Protein AF-A0A1G2VH01-F1 (afdb_monomer_lite)

pLDDT: mean 79.74, std 11.48, range [47.22, 94.19]

Structure (mmCIF, N/CA/C/O backbone):
data_AF-A0A1G2VH01-F1
#
_entry.id   AF-A0A1G2VH01-F1
#
loop_
_atom_site.group_PDB
_atom_site.id
_atom_site.type_symbol
_atom_site.label_atom_id
_atom_site.label_alt_id
_atom_site.label_comp_id
_atom_site.label_asym_id
_atom_site.label_entity_id
_atom_site.label_seq_id
_atom_site.pdbx_PDB_ins_code
_atom_site.Cartn_x
_atom_site.Cartn_y
_atom_site.Cartn_z
_atom_site.occupancy
_atom_site.B_iso_or_equiv
_atom_site.auth_seq_id
_atom_site.auth_comp_id
_atom_site.auth_asym_id
_atom_site.auth_atom_id
_atom_site.pdbx_PDB_model_num
ATOM 1 N N . MET A 1 1 ? -41.869 -9.461 65.129 1.00 48.59 1 MET A N 1
ATOM 2 C CA . MET A 1 1 ? -41.515 -8.658 63.934 1.00 48.59 1 MET A CA 1
ATOM 3 C C . MET A 1 1 ? -41.387 -7.162 64.247 1.00 48.59 1 MET A C 1
ATOM 5 O O . MET A 1 1 ? -40.320 -6.606 64.033 1.00 48.59 1 MET A O 1
ATOM 9 N N . ILE A 1 2 ? -42.402 -6.528 64.852 1.00 57.25 2 ILE A N 1
ATOM 10 C CA . ILE A 1 2 ? -42.418 -5.079 65.165 1.00 57.25 2 ILE A CA 1
ATOM 11 C C . ILE A 1 2 ? -41.297 -4.642 66.136 1.00 57.25 2 ILE A C 1
ATOM 13 O O . ILE A 1 2 ? -40.674 -3.603 65.937 1.00 57.25 2 ILE A O 1
ATOM 17 N N . LEU A 1 3 ? -40.975 -5.456 67.150 1.00 60.34 3 LEU A N 1
ATOM 18 C CA . LEU A 1 3 ? -39.889 -5.171 68.107 1.00 60.34 3 LEU A CA 1
ATOM 19 C C . LEU A 1 3 ? -38.486 -5.210 67.477 1.00 60.34 3 LEU A C 1
ATOM 21 O O . LEU A 1 3 ? -37.608 -4.459 67.893 1.00 60.34 3 LEU A O 1
ATOM 25 N N . ILE A 1 4 ? -38.287 -6.054 66.460 1.00 65.88 4 ILE A N 1
ATOM 26 C CA . ILE A 1 4 ? -37.011 -6.170 65.741 1.00 65.88 4 ILE A CA 1
ATOM 27 C C . ILE A 1 4 ? -36.815 -4.937 64.857 1.00 65.88 4 ILE A C 1
ATOM 29 O O . ILE A 1 4 ? -35.749 -4.331 64.898 1.00 65.88 4 ILE A O 1
ATOM 33 N N . MET A 1 5 ? -37.868 -4.495 64.156 1.00 56.47 5 MET A N 1
ATOM 34 C CA . MET A 1 5 ? -37.832 -3.233 63.408 1.00 56.47 5 MET A CA 1
ATOM 35 C C . MET A 1 5 ? -37.531 -2.043 64.321 1.00 56.47 5 MET A C 1
ATOM 37 O O . MET A 1 5 ? -36.658 -1.249 63.999 1.00 56.47 5 MET A O 1
ATOM 41 N N . LYS A 1 6 ? -38.185 -1.928 65.485 1.00 64.06 6 LYS A N 1
ATOM 42 C CA . LYS A 1 6 ? -37.931 -0.815 66.417 1.00 64.06 6 LYS A CA 1
ATOM 43 C C . LYS A 1 6 ? -36.485 -0.780 66.925 1.00 64.06 6 LYS A C 1
ATOM 45 O O . LYS A 1 6 ? -35.891 0.291 66.982 1.00 64.06 6 LYS A O 1
ATOM 50 N N . LYS A 1 7 ? -35.906 -1.942 67.255 1.00 64.69 7 LYS A N 1
ATOM 51 C CA . LYS A 1 7 ? -34.488 -2.041 67.644 1.00 64.69 7 LYS A CA 1
ATOM 52 C C . LYS A 1 7 ? -33.547 -1.661 66.504 1.00 64.69 7 LYS A C 1
ATOM 54 O O . LYS A 1 7 ? -32.556 -0.988 66.752 1.00 64.69 7 LYS A O 1
ATOM 59 N N . PHE A 1 8 ? -33.874 -2.055 65.277 1.00 65.88 8 PHE A N 1
ATOM 60 C CA . PHE A 1 8 ? -33.086 -1.721 64.095 1.00 65.88 8 PHE A CA 1
ATOM 61 C C . PHE A 1 8 ? -33.090 -0.209 63.817 1.00 65.88 8 PHE A C 1
ATOM 63 O O . PHE A 1 8 ? -32.034 0.381 63.622 1.00 65.88 8 PHE A O 1
ATOM 70 N N . TRP A 1 9 ? -34.257 0.438 63.903 1.00 62.25 9 TRP A N 1
ATOM 71 C CA . TRP A 1 9 ? -34.390 1.889 63.735 1.00 62.25 9 TRP A CA 1
ATOM 72 C C . TRP A 1 9 ? -33.683 2.692 64.835 1.00 62.25 9 TRP A C 1
ATOM 74 O O . TRP A 1 9 ? -33.031 3.684 64.527 1.00 62.25 9 TRP A O 1
ATOM 84 N N . ASN A 1 10 ? -33.742 2.243 66.093 1.00 65.69 10 ASN A N 1
ATOM 85 C CA . ASN A 1 10 ? -33.000 2.892 67.180 1.00 65.69 10 ASN A CA 1
ATOM 86 C C . ASN A 1 10 ? -31.481 2.721 67.037 1.00 65.69 10 ASN A C 1
ATOM 88 O O . ASN A 1 10 ? -30.743 3.650 67.342 1.00 65.69 10 ASN A O 1
ATOM 92 N N . TRP A 1 11 ? -31.012 1.570 66.548 1.00 67.38 11 TRP A N 1
ATOM 93 C CA . TRP A 1 11 ? -29.588 1.337 66.295 1.00 67.38 11 TRP A CA 1
ATOM 94 C C . TRP A 1 11 ? -29.053 2.226 65.161 1.00 67.38 11 TRP A C 1
ATOM 96 O O . TRP A 1 11 ? -27.966 2.783 65.270 1.00 67.38 11 TRP A O 1
ATOM 106 N N . LEU A 1 12 ? -29.838 2.441 64.102 1.00 60.00 12 LEU A N 1
ATOM 107 C CA . LEU A 1 12 ? -29.473 3.326 62.987 1.00 60.00 12 LEU A CA 1
ATOM 108 C C . LEU A 1 12 ? -29.393 4.818 63.360 1.00 60.00 12 LEU A C 1
ATOM 110 O O . LEU A 1 12 ? -28.735 5.577 62.648 1.00 60.00 12 LEU A O 1
ATOM 114 N N . GLY A 1 13 ? -30.060 5.233 64.443 1.00 60.00 13 GLY A N 1
ATOM 115 C CA . GLY A 1 13 ? -30.109 6.620 64.916 1.00 60.00 13 GLY A CA 1
ATOM 116 C C . GLY A 1 13 ? -28.975 7.036 65.861 1.00 60.00 13 GLY A C 1
ATOM 117 O O . GLY A 1 13 ? -28.892 8.209 66.212 1.00 60.00 13 GLY A O 1
ATOM 118 N N . GLU A 1 14 ? -28.105 6.117 66.291 1.00 69.50 14 GLU A N 1
ATOM 119 C CA . GLU A 1 14 ? -26.926 6.468 67.092 1.00 69.50 14 GLU A CA 1
ATOM 120 C C . GLU A 1 14 ? -25.830 7.071 66.192 1.00 69.50 14 GLU A C 1
ATOM 122 O O . GLU A 1 14 ? -25.413 6.445 65.218 1.00 69.50 14 GLU A O 1
ATOM 127 N N . GLU A 1 15 ? -25.304 8.256 66.534 1.00 57.34 15 GLU A N 1
ATOM 128 C CA . GLU A 1 15 ? -24.279 8.986 65.751 1.00 57.34 15 GLU A CA 1
ATOM 129 C C . GLU A 1 15 ? -23.059 8.130 65.366 1.00 57.34 15 GLU A C 1
ATOM 131 O O . GLU A 1 15 ? -22.489 8.287 64.287 1.00 57.34 15 GLU A O 1
ATOM 136 N N . LYS A 1 16 ? -22.674 7.174 66.219 1.00 62.91 16 LYS A N 1
ATOM 137 C CA . LYS A 1 16 ? -21.544 6.259 65.980 1.00 62.91 16 LYS A CA 1
ATOM 138 C C . LYS A 1 16 ? -21.821 5.256 64.851 1.00 62.91 16 LYS A C 1
ATOM 140 O O . LYS A 1 16 ? -20.887 4.791 64.200 1.00 62.91 16 LYS A O 1
ATOM 145 N N . ASN A 1 17 ? -23.093 4.963 64.585 1.00 63.66 17 ASN A N 1
ATOM 146 C CA . ASN A 1 17 ? -23.543 4.009 63.575 1.00 63.66 17 ASN A CA 1
ATOM 147 C C . ASN A 1 17 ? -23.808 4.676 62.215 1.00 63.66 17 ASN A C 1
ATOM 149 O O . ASN A 1 17 ? -23.932 3.970 61.218 1.00 63.66 17 ASN A O 1
ATOM 153 N N . HIS A 1 18 ? -23.818 6.013 62.123 1.00 63.75 18 HIS A N 1
ATOM 154 C CA . HIS A 1 18 ? -23.934 6.723 60.843 1.00 63.75 18 HIS A CA 1
ATOM 155 C C . HIS A 1 18 ? -22.743 6.475 59.910 1.00 63.75 18 HIS A C 1
ATOM 157 O O . HIS A 1 18 ? -22.948 6.242 58.719 1.00 63.75 18 HIS A O 1
ATOM 163 N N . ASN A 1 19 ? -21.512 6.422 60.429 1.00 65.75 19 ASN A N 1
ATOM 164 C CA . ASN A 1 19 ? -20.346 6.061 59.613 1.00 65.75 19 ASN A CA 1
ATOM 165 C C . ASN A 1 19 ? -20.450 4.622 59.086 1.00 65.75 19 ASN A C 1
ATOM 167 O O . ASN A 1 19 ? -20.208 4.377 57.906 1.00 65.75 19 ASN A O 1
ATOM 171 N N . ALA A 1 20 ? -20.882 3.679 59.929 1.00 70.50 20 ALA A N 1
ATOM 172 C CA . ALA A 1 20 ? -21.088 2.287 59.528 1.00 70.50 20 ALA A CA 1
ATOM 173 C C . ALA A 1 20 ? -22.217 2.146 58.491 1.00 70.50 20 ALA A C 1
ATOM 175 O O . ALA A 1 20 ? -22.064 1.437 57.498 1.00 70.50 20 ALA A O 1
ATOM 176 N N . LEU A 1 21 ? -23.325 2.868 58.676 1.00 74.25 21 LEU A N 1
ATOM 177 C CA . LEU A 1 21 ? -24.449 2.896 57.743 1.00 74.25 21 LEU A CA 1
ATOM 178 C C . LEU A 1 21 ? -24.042 3.459 56.378 1.00 74.25 21 LEU A C 1
ATOM 180 O O . LEU A 1 21 ? -24.406 2.899 55.346 1.00 74.25 21 LEU A O 1
ATOM 184 N N . THR A 1 22 ? -23.253 4.533 56.374 1.00 74.44 22 THR A N 1
ATOM 185 C CA . THR A 1 22 ? -22.750 5.163 55.147 1.00 74.44 22 THR A CA 1
ATOM 186 C C . THR A 1 22 ? -21.832 4.211 54.379 1.00 74.44 22 THR A C 1
ATOM 188 O O . THR A 1 22 ? -21.963 4.083 53.164 1.00 74.44 22 THR A O 1
ATOM 191 N N . ILE A 1 23 ? -20.960 3.474 55.080 1.00 74.69 23 ILE A N 1
ATOM 192 C CA . ILE A 1 23 ? -20.090 2.451 54.477 1.00 74.69 23 ILE A CA 1
ATOM 193 C C . ILE A 1 23 ? -20.917 1.305 53.876 1.00 74.69 23 ILE A C 1
ATOM 195 O O . ILE A 1 23 ? -20.656 0.890 52.749 1.00 74.69 23 ILE A O 1
ATOM 199 N N . ILE A 1 24 ? -21.935 0.811 54.588 1.00 81.75 24 ILE A N 1
ATOM 200 C CA . ILE A 1 24 ? -22.807 -0.268 54.096 1.00 81.75 24 ILE A CA 1
ATOM 201 C C . ILE A 1 24 ? -23.581 0.185 52.852 1.00 81.75 24 ILE A C 1
ATOM 203 O O . ILE A 1 24 ? -23.626 -0.540 51.859 1.00 81.75 24 ILE A O 1
ATOM 207 N N . LEU A 1 25 ? -24.147 1.394 52.870 1.00 80.44 25 LEU A N 1
ATOM 208 C CA . LEU A 1 25 ? -24.849 1.969 51.720 1.00 80.44 25 LEU A CA 1
ATOM 209 C C . LEU A 1 25 ? -23.918 2.160 50.517 1.00 80.44 25 LEU A C 1
ATOM 211 O O . LEU A 1 25 ? -24.296 1.819 49.396 1.00 80.44 25 LEU A O 1
ATOM 215 N N . ALA A 1 26 ? -22.692 2.638 50.743 1.00 74.75 26 ALA A N 1
ATOM 216 C CA . ALA A 1 26 ? -21.686 2.768 49.695 1.00 74.75 26 ALA A CA 1
ATOM 217 C C . ALA A 1 26 ? -21.311 1.402 49.097 1.00 74.75 26 ALA A C 1
ATOM 219 O O . ALA A 1 26 ? -21.240 1.261 47.878 1.00 74.75 26 ALA A O 1
ATOM 220 N N . PHE A 1 27 ? -21.134 0.375 49.931 1.00 78.00 27 PHE A N 1
ATOM 221 C CA . PHE A 1 27 ? -20.801 -0.973 49.469 1.00 78.00 27 PHE A CA 1
ATOM 222 C C . PHE A 1 27 ? -21.930 -1.588 48.635 1.00 78.00 27 PHE A C 1
ATOM 224 O O . PHE A 1 27 ? -21.692 -2.141 47.563 1.00 78.00 27 PHE A O 1
ATOM 231 N N . ILE A 1 28 ? -23.175 -1.428 49.087 1.00 80.31 28 ILE A N 1
ATOM 232 C CA . ILE A 1 28 ? -24.367 -1.853 48.351 1.00 80.31 28 ILE A CA 1
ATOM 233 C C . ILE A 1 28 ? -24.440 -1.144 46.989 1.00 80.31 28 ILE A C 1
ATOM 235 O O . ILE A 1 28 ? -24.658 -1.800 45.970 1.00 80.31 28 ILE A O 1
ATOM 239 N N . ALA A 1 29 ? -24.192 0.168 46.945 1.00 76.44 29 ALA A N 1
ATOM 240 C CA . ALA A 1 29 ? -24.170 0.929 45.698 1.00 76.44 29 ALA A CA 1
ATOM 241 C C . ALA A 1 29 ? -23.091 0.423 44.723 1.00 76.44 29 ALA A C 1
ATOM 243 O O . ALA A 1 29 ? -23.370 0.264 43.536 1.00 76.44 29 ALA A O 1
ATOM 244 N N . VAL A 1 30 ? -21.889 0.101 45.214 1.00 73.38 30 VAL A N 1
ATOM 245 C CA . VAL A 1 30 ? -20.805 -0.471 44.395 1.00 73.38 30 VAL A CA 1
ATOM 246 C C . VAL A 1 30 ? -21.193 -1.843 43.837 1.00 73.38 30 VAL A C 1
ATOM 248 O O . VAL A 1 30 ? -21.035 -2.076 42.639 1.00 73.38 30 VAL A O 1
ATOM 251 N N . VAL A 1 31 ? -21.750 -2.734 44.663 1.00 77.94 31 VAL A N 1
ATOM 252 C CA . VAL A 1 31 ? -22.175 -4.079 44.233 1.00 77.94 31 VAL A CA 1
ATOM 253 C C . VAL A 1 31 ? -23.286 -4.008 43.184 1.00 77.94 31 VAL A C 1
ATOM 255 O O . VAL A 1 31 ? -23.242 -4.750 42.206 1.00 77.94 31 VAL A O 1
ATOM 258 N N . PHE A 1 32 ? -24.252 -3.098 43.333 1.00 75.69 32 PHE A N 1
ATOM 259 C CA . PHE A 1 32 ? -25.320 -2.923 42.344 1.00 75.69 32 PHE A CA 1
ATOM 260 C C . PHE A 1 32 ? -24.862 -2.218 41.062 1.00 75.69 32 PHE A C 1
ATOM 262 O O . PHE A 1 32 ? -25.410 -2.487 39.993 1.00 75.69 32 PHE A O 1
ATOM 269 N N . ALA A 1 33 ? -23.854 -1.348 41.133 1.00 70.25 33 ALA A N 1
ATOM 270 C CA . ALA A 1 33 ? -23.308 -0.675 39.958 1.00 70.25 33 ALA A CA 1
ATOM 271 C C . ALA A 1 33 ? -22.323 -1.557 39.165 1.00 70.25 33 ALA A C 1
ATOM 273 O O . ALA A 1 33 ? -22.179 -1.386 37.954 1.00 70.25 33 ALA A O 1
ATOM 274 N N . PHE A 1 34 ? -21.671 -2.533 39.806 1.00 76.12 34 PHE A N 1
ATOM 275 C CA . PHE A 1 34 ? -20.668 -3.395 39.173 1.00 76.12 34 PHE A CA 1
ATOM 276 C C . PHE A 1 34 ? -21.173 -4.165 37.929 1.00 76.12 34 PHE A C 1
ATOM 278 O O . PHE A 1 34 ? -20.484 -4.129 36.907 1.00 76.12 34 PHE A O 1
ATOM 285 N N . PRO A 1 35 ? -22.374 -4.786 37.914 1.00 76.81 35 PRO A N 1
ATOM 286 C CA . PRO A 1 35 ? -22.922 -5.428 36.715 1.00 76.81 35 PRO A CA 1
ATOM 287 C C . PRO A 1 35 ? -23.132 -4.448 35.557 1.00 76.81 35 PRO A C 1
ATOM 289 O O . PRO A 1 35 ? -22.926 -4.800 34.395 1.00 76.81 35 PRO A O 1
ATOM 292 N N . PHE A 1 36 ? -23.524 -3.207 35.865 1.00 75.62 36 PHE A N 1
ATOM 293 C CA . PHE A 1 36 ? -23.717 -2.160 34.865 1.00 75.62 36 PHE A CA 1
ATOM 294 C C . PHE A 1 36 ? -22.382 -1.754 34.230 1.00 75.62 36 PHE A C 1
ATOM 296 O O . PHE A 1 36 ? -22.274 -1.732 33.003 1.00 75.62 36 PHE A O 1
ATOM 303 N N . PHE A 1 37 ? -21.346 -1.524 35.043 1.00 75.75 37 PHE A N 1
ATOM 304 C CA . PHE A 1 37 ? -19.999 -1.234 34.546 1.00 75.75 37 PHE A CA 1
ATOM 305 C C . PHE A 1 37 ? -19.395 -2.411 33.776 1.00 75.75 37 PHE A C 1
ATOM 307 O O . PHE A 1 37 ? -18.868 -2.210 32.686 1.00 75.75 37 PHE A O 1
ATOM 314 N N . SER A 1 38 ? -19.540 -3.642 34.272 1.00 73.44 38 SER A N 1
ATOM 315 C CA . SER A 1 38 ? -19.074 -4.851 33.581 1.00 73.44 38 SER A CA 1
ATOM 316 C C . SER A 1 38 ? -19.714 -4.999 32.195 1.00 73.44 38 SER A C 1
ATOM 318 O O . SER A 1 38 ? -19.017 -5.248 31.210 1.00 73.44 38 SER A O 1
ATOM 320 N N . LYS A 1 39 ? -21.025 -4.747 32.074 1.00 76.69 39 LYS A N 1
ATOM 321 C CA . LYS A 1 39 ? -21.721 -4.765 30.780 1.00 76.69 39 LYS A CA 1
ATOM 322 C C . LYS A 1 39 ? -21.228 -3.667 29.835 1.00 76.69 39 LYS A C 1
ATOM 324 O O . LYS A 1 39 ? -21.081 -3.918 28.640 1.00 76.69 39 LYS A O 1
ATOM 329 N N . GLN A 1 40 ? -20.969 -2.461 30.345 1.00 74.44 40 GLN A N 1
ATOM 330 C CA . GLN A 1 40 ? -20.414 -1.382 29.526 1.00 74.44 40 GLN A CA 1
ATOM 331 C C . GLN A 1 40 ? -18.999 -1.695 29.034 1.00 74.44 40 GLN A C 1
ATOM 333 O O . GLN A 1 40 ? -18.726 -1.500 27.853 1.00 74.44 40 GLN A O 1
ATOM 338 N N . ILE A 1 41 ? -18.138 -2.235 29.899 1.00 76.44 41 ILE A N 1
ATOM 339 C CA . ILE A 1 41 ? -16.772 -2.638 29.542 1.00 76.44 41 ILE A CA 1
ATOM 340 C C . ILE A 1 41 ? -16.802 -3.715 28.452 1.00 76.44 41 ILE A C 1
ATOM 342 O O . ILE A 1 41 ? -16.146 -3.554 27.427 1.00 76.44 41 ILE A O 1
ATOM 346 N N . ASN A 1 42 ? -17.631 -4.753 28.605 1.00 81.38 42 ASN A N 1
ATOM 347 C CA . ASN A 1 42 ? -17.772 -5.797 27.585 1.00 81.38 42 ASN A CA 1
ATOM 348 C C . ASN A 1 42 ? -18.270 -5.234 26.244 1.00 81.38 42 ASN A C 1
ATOM 350 O O . ASN A 1 42 ? -17.742 -5.581 25.192 1.00 81.38 42 ASN A O 1
ATOM 354 N N . ASN A 1 43 ? -19.250 -4.326 26.266 1.00 83.12 43 ASN A N 1
ATOM 355 C CA . ASN A 1 43 ? -19.738 -3.677 25.047 1.00 83.12 43 ASN A CA 1
ATOM 356 C C . ASN A 1 43 ? -18.665 -2.817 24.363 1.00 83.12 43 ASN A C 1
ATOM 358 O O . ASN A 1 43 ? -18.638 -2.742 23.135 1.00 83.12 43 ASN A O 1
ATOM 362 N N . ILE A 1 44 ? -17.809 -2.142 25.134 1.00 79.31 44 ILE A N 1
ATOM 363 C CA . ILE A 1 44 ? -16.686 -1.367 24.596 1.00 79.31 44 ILE A CA 1
ATOM 364 C C . ILE A 1 44 ? -15.658 -2.310 23.969 1.00 79.31 44 ILE A C 1
ATOM 366 O O . ILE A 1 44 ? -15.243 -2.060 22.841 1.00 79.31 44 ILE A O 1
ATOM 370 N N . GLN A 1 45 ? -15.316 -3.411 24.640 1.00 85.94 45 GLN A N 1
ATOM 371 C CA . GLN A 1 45 ? -14.372 -4.398 24.117 1.00 85.94 45 GLN A CA 1
ATOM 372 C C . GLN A 1 45 ? -14.838 -4.970 22.772 1.00 85.94 45 GLN A C 1
ATOM 374 O O . GLN A 1 45 ? -14.096 -4.914 21.800 1.00 85.94 45 GLN A O 1
ATOM 379 N N . VAL A 1 46 ? -16.104 -5.393 22.668 1.00 86.75 46 VAL A N 1
ATOM 380 C CA . VAL A 1 46 ? -16.675 -5.905 21.406 1.00 86.75 46 VAL A CA 1
ATOM 381 C C . VAL A 1 46 ? -16.583 -4.872 20.275 1.00 86.75 46 VAL A C 1
ATOM 383 O O . VAL A 1 46 ? -16.321 -5.223 19.124 1.00 86.75 46 VAL A O 1
ATOM 386 N N . LYS A 1 47 ? -16.781 -3.582 20.578 1.00 86.50 47 LYS A N 1
ATOM 387 C CA . LYS A 1 47 ? -16.628 -2.510 19.583 1.00 86.50 47 LYS A CA 1
ATOM 388 C C . LYS A 1 47 ? -15.173 -2.325 19.156 1.00 86.50 47 LYS A C 1
ATOM 390 O O . LYS A 1 47 ? -14.934 -2.127 17.969 1.00 86.50 47 LYS A O 1
ATOM 395 N N . ILE A 1 48 ? -14.225 -2.391 20.093 1.00 86.00 48 ILE A N 1
ATOM 396 C CA . ILE A 1 48 ? -12.789 -2.317 19.794 1.00 86.00 48 ILE A CA 1
ATOM 397 C C . ILE A 1 48 ? -12.388 -3.485 18.891 1.00 86.00 48 ILE A C 1
ATOM 399 O O . ILE A 1 48 ? -11.827 -3.244 17.825 1.00 86.00 48 ILE A O 1
ATOM 403 N N . ASP A 1 49 ? -12.769 -4.712 19.245 1.00 87.50 49 ASP A N 1
ATOM 404 C CA . ASP A 1 49 ? -12.458 -5.912 18.463 1.00 87.50 49 ASP A CA 1
ATOM 405 C C . ASP A 1 49 ? -13.050 -5.815 17.042 1.00 87.50 49 ASP A C 1
ATOM 407 O O . ASP A 1 49 ? -12.394 -6.132 16.048 1.00 87.50 49 ASP A O 1
ATOM 411 N N . SER A 1 50 ? -14.278 -5.295 16.917 1.00 85.56 50 SER A N 1
ATOM 412 C CA . SER A 1 50 ? -14.922 -5.060 15.618 1.00 85.56 50 SER A CA 1
ATOM 413 C C . SER A 1 50 ? -14.195 -4.011 14.770 1.00 85.56 50 SER A C 1
ATOM 415 O O . SER A 1 50 ? -14.135 -4.151 13.543 1.00 85.56 50 SER A O 1
ATOM 417 N N . ILE A 1 51 ? -13.673 -2.948 15.388 1.00 85.25 51 ILE A N 1
ATOM 418 C CA . ILE A 1 51 ? -12.887 -1.920 14.695 1.00 85.25 51 ILE A CA 1
ATOM 419 C C . ILE A 1 51 ? -11.549 -2.511 14.258 1.00 85.25 51 ILE A C 1
ATOM 421 O O . ILE A 1 51 ? -11.171 -2.351 13.100 1.00 85.25 51 ILE A O 1
ATOM 425 N N . GLU A 1 52 ? -10.864 -3.241 15.138 1.00 85.62 52 GLU A N 1
ATOM 426 C CA . GLU A 1 52 ? -9.590 -3.885 14.827 1.00 85.62 52 GLU A CA 1
ATOM 427 C C . GLU A 1 52 ? -9.735 -4.859 13.654 1.00 85.62 52 GLU A C 1
ATOM 429 O O . GLU A 1 52 ? -8.933 -4.829 12.718 1.00 85.62 52 GLU A O 1
ATOM 434 N N . GLN A 1 53 ? -10.802 -5.661 13.642 1.00 84.56 53 GLN A N 1
ATOM 435 C CA . GLN A 1 53 ? -11.090 -6.563 12.532 1.00 84.56 53 GLN A CA 1
ATOM 436 C C . GLN A 1 53 ? -11.384 -5.802 11.234 1.00 84.56 53 GLN A C 1
ATOM 438 O O . GLN A 1 53 ? -10.897 -6.184 10.170 1.00 84.56 53 GLN A O 1
ATOM 443 N N . SER A 1 54 ? -12.144 -4.706 11.304 1.00 79.81 54 SER A N 1
ATOM 444 C CA . SER A 1 54 ? -12.444 -3.875 10.130 1.00 79.81 54 SER A CA 1
ATOM 445 C C . SER A 1 54 ? -11.178 -3.236 9.555 1.00 79.81 54 SER A C 1
ATOM 447 O O . SER A 1 54 ? -10.988 -3.227 8.340 1.00 79.81 54 SER A O 1
ATOM 449 N N . ILE A 1 55 ? -10.281 -2.763 10.424 1.00 77.62 55 ILE A N 1
ATOM 450 C CA . ILE A 1 55 ? -8.983 -2.193 10.054 1.00 77.62 55 ILE A CA 1
ATOM 451 C C . ILE A 1 55 ? -8.073 -3.265 9.443 1.00 77.62 55 ILE A C 1
ATOM 453 O O . ILE A 1 55 ? -7.495 -3.038 8.381 1.00 77.62 55 ILE A O 1
ATOM 457 N N . LYS A 1 56 ? -7.980 -4.452 10.057 1.00 79.38 56 LYS A N 1
ATOM 458 C CA . LYS A 1 56 ? -7.230 -5.595 9.509 1.00 79.38 56 LYS A CA 1
ATOM 459 C C . LYS A 1 56 ? -7.733 -5.974 8.120 1.00 79.38 56 LYS A C 1
ATOM 461 O O . LYS A 1 56 ? -6.926 -6.115 7.205 1.00 79.38 56 LYS A O 1
ATOM 466 N N . ASN A 1 57 ? -9.049 -6.071 7.943 1.00 80.62 57 ASN A N 1
ATOM 467 C CA . ASN A 1 57 ? -9.657 -6.370 6.648 1.00 80.62 57 ASN A CA 1
ATOM 468 C C . ASN A 1 57 ? -9.358 -5.274 5.612 1.00 80.62 57 ASN A C 1
ATOM 470 O O . ASN A 1 57 ? -9.088 -5.591 4.458 1.00 80.62 57 ASN A O 1
ATOM 474 N N . LEU A 1 58 ? -9.372 -3.996 6.009 1.00 77.81 58 LEU A N 1
ATOM 475 C CA . LEU A 1 58 ? -8.975 -2.880 5.147 1.00 77.81 58 LEU A CA 1
ATOM 476 C C . LEU A 1 58 ? -7.519 -3.021 4.697 1.00 77.81 58 LEU A C 1
ATOM 478 O O . LEU A 1 58 ? -7.273 -3.078 3.496 1.00 77.81 58 LEU A O 1
ATOM 482 N N . TYR A 1 59 ? -6.572 -3.160 5.630 1.00 77.19 59 TYR A N 1
ATOM 483 C CA . TYR A 1 59 ? -5.147 -3.298 5.305 1.00 77.19 59 TYR A CA 1
ATOM 484 C C . TYR A 1 59 ? -4.842 -4.535 4.469 1.00 77.19 59 TYR A C 1
ATOM 486 O O . TYR A 1 59 ? -4.023 -4.462 3.560 1.00 77.19 59 TYR A O 1
ATOM 494 N N . GLN A 1 60 ? -5.539 -5.648 4.707 1.00 83.31 60 GLN A N 1
ATOM 495 C CA . GLN A 1 60 ? -5.401 -6.839 3.876 1.00 83.31 60 GLN A CA 1
ATOM 496 C C . GLN A 1 60 ? -5.760 -6.574 2.414 1.00 83.31 60 GLN A C 1
ATOM 498 O O . GLN A 1 60 ? -5.256 -7.276 1.549 1.00 83.31 60 GLN A O 1
ATOM 503 N N . ARG A 1 61 ? -6.599 -5.589 2.084 1.00 85.94 61 ARG A N 1
ATOM 504 C CA . ARG A 1 61 ? -6.935 -5.288 0.683 1.00 85.94 61 ARG A CA 1
ATOM 505 C C . ARG A 1 61 ? -5.893 -4.420 -0.015 1.00 85.94 61 ARG A C 1
ATOM 507 O O . ARG A 1 61 ? -5.852 -4.441 -1.245 1.00 85.94 61 ARG A O 1
ATOM 514 N N . TYR A 1 62 ? -5.058 -3.706 0.736 1.00 89.12 62 TYR A N 1
ATOM 515 C CA . TYR A 1 62 ? -3.990 -2.895 0.170 1.00 89.12 62 TYR A CA 1
ATOM 516 C C . TYR A 1 62 ? -2.783 -3.759 -0.194 1.00 89.12 62 TYR A C 1
ATOM 518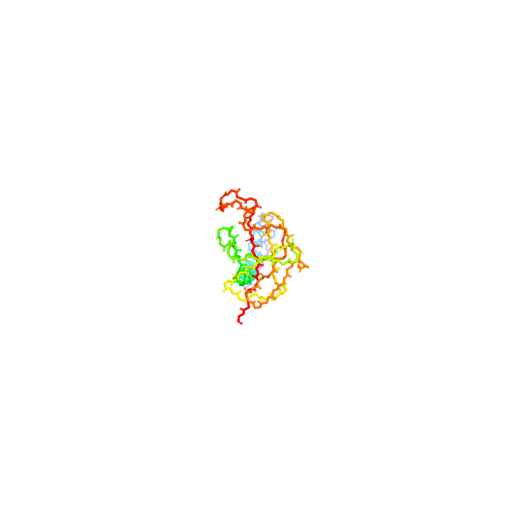 O O . TYR A 1 62 ? -2.359 -4.634 0.560 1.00 89.12 62 TYR A O 1
ATOM 526 N N . ALA A 1 63 ? -2.233 -3.499 -1.370 1.00 90.69 63 ALA A N 1
ATOM 527 C CA . ALA A 1 63 ? -0.936 -3.981 -1.800 1.00 90.69 63 ALA A CA 1
ATOM 528 C C . ALA A 1 63 ? 0.036 -2.801 -1.860 1.00 90.69 63 ALA A C 1
ATOM 530 O O . ALA A 1 63 ? -0.335 -1.693 -2.254 1.00 90.69 63 ALA A O 1
ATOM 531 N N . LEU A 1 64 ? 1.274 -3.075 -1.460 1.00 92.00 64 LEU A N 1
ATOM 532 C CA . LEU A 1 64 ? 2.424 -2.204 -1.635 1.00 92.00 64 LEU A CA 1
ATOM 533 C C . LEU A 1 64 ? 3.424 -2.964 -2.502 1.00 92.00 64 LEU A C 1
ATOM 535 O O . LEU A 1 64 ? 3.810 -4.084 -2.159 1.00 92.00 64 LEU A O 1
ATOM 539 N N . GLU A 1 65 ? 3.823 -2.375 -3.619 1.00 91.81 65 GLU A N 1
ATOM 540 C CA . GLU A 1 65 ? 4.839 -2.933 -4.506 1.00 91.81 65 GLU A CA 1
ATOM 541 C C . GLU A 1 65 ? 5.924 -1.897 -4.763 1.00 91.81 65 GLU A C 1
ATOM 543 O O . GLU A 1 65 ? 5.630 -0.749 -5.087 1.00 91.81 65 GLU A O 1
ATOM 548 N N . THR A 1 66 ? 7.179 -2.313 -4.623 1.00 91.06 66 THR A N 1
ATOM 549 C CA . THR A 1 66 ? 8.347 -1.477 -4.897 1.00 91.06 66 THR A CA 1
ATOM 550 C C . THR A 1 66 ? 9.063 -2.038 -6.113 1.00 91.06 66 THR A C 1
ATOM 552 O O . THR A 1 66 ? 9.315 -3.241 -6.183 1.00 91.06 66 THR A O 1
ATOM 555 N N . PHE A 1 67 ? 9.367 -1.163 -7.063 1.00 88.50 67 PHE A N 1
ATOM 556 C CA . PHE A 1 67 ? 10.065 -1.474 -8.300 1.00 88.50 67 PHE A CA 1
ATOM 557 C C . PHE A 1 67 ? 11.421 -0.785 -8.283 1.00 88.50 67 PHE A C 1
ATOM 559 O O . PHE A 1 67 ? 11.495 0.449 -8.231 1.00 88.50 67 PHE A O 1
ATOM 566 N N . CYS A 1 68 ? 12.483 -1.584 -8.333 1.00 83.44 68 CYS A N 1
ATOM 567 C CA . CYS A 1 68 ? 13.833 -1.055 -8.392 1.00 83.44 68 CYS A CA 1
ATOM 568 C C . CYS A 1 68 ? 14.255 -0.756 -9.836 1.00 83.44 68 CYS A C 1
ATOM 570 O O . CYS A 1 68 ? 13.742 -1.369 -10.778 1.00 83.44 68 CYS A O 1
ATOM 572 N N . PRO A 1 69 ? 15.249 0.126 -10.034 1.00 78.50 69 PRO A N 1
ATOM 573 C CA . PRO A 1 69 ? 15.777 0.447 -11.361 1.00 78.50 69 PRO A CA 1
ATOM 574 C C . PRO A 1 69 ? 16.186 -0.785 -12.181 1.00 78.50 69 PRO A C 1
ATOM 576 O O . PRO A 1 69 ? 15.914 -0.864 -13.380 1.00 78.50 69 PRO A O 1
ATOM 579 N N . SER A 1 70 ? 16.782 -1.786 -11.523 1.00 78.19 70 SER A N 1
ATOM 580 C CA . SER A 1 70 ? 17.168 -3.064 -12.134 1.00 78.19 70 SER A CA 1
ATOM 581 C C . SER A 1 70 ? 15.991 -3.815 -12.757 1.00 78.19 70 SER A C 1
ATOM 583 O O . SER A 1 70 ? 16.140 -4.403 -13.828 1.00 78.19 70 SER A O 1
ATOM 585 N N . ASP A 1 71 ? 14.822 -3.762 -12.117 1.00 80.25 71 ASP A N 1
ATOM 586 C CA . ASP A 1 71 ? 13.610 -4.470 -12.545 1.00 80.25 71 ASP A CA 1
ATOM 587 C C . ASP A 1 71 ? 12.930 -3.759 -13.719 1.00 80.25 71 ASP A C 1
ATOM 589 O O . ASP A 1 71 ? 12.182 -4.363 -14.488 1.00 80.25 71 ASP A O 1
ATOM 593 N N . LEU A 1 72 ? 13.208 -2.462 -13.866 1.00 83.38 72 LEU A N 1
ATOM 594 C CA . LEU A 1 72 ? 12.563 -1.579 -14.827 1.00 83.38 72 LEU A CA 1
ATOM 595 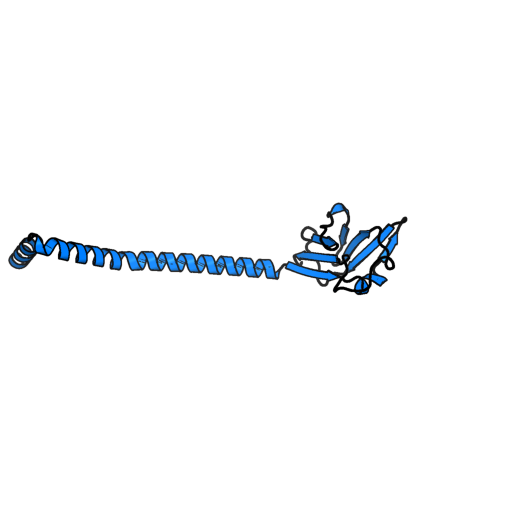C C . LEU A 1 72 ? 13.382 -1.340 -16.087 1.00 83.38 72 LEU A C 1
ATOM 597 O O . LEU A 1 72 ? 12.851 -0.775 -17.036 1.00 83.38 72 LEU A O 1
ATOM 601 N N . LYS A 1 73 ? 14.633 -1.806 -16.158 1.00 78.69 73 LYS A N 1
ATOM 602 C CA . LYS A 1 73 ? 15.535 -1.553 -17.295 1.00 78.69 73 LYS A CA 1
ATOM 603 C C . LYS A 1 73 ? 14.915 -1.872 -18.664 1.00 78.69 73 LYS A C 1
ATOM 605 O O . LYS A 1 73 ? 15.131 -1.136 -19.620 1.00 78.69 73 LYS A O 1
ATOM 610 N N . ASN A 1 74 ? 14.117 -2.938 -18.745 1.00 83.44 74 ASN A N 1
ATOM 611 C CA . ASN A 1 74 ? 13.436 -3.365 -19.977 1.00 83.44 74 ASN A CA 1
ATOM 612 C C . ASN A 1 74 ? 11.999 -2.825 -20.109 1.00 83.44 74 ASN A C 1
ATOM 614 O O . ASN A 1 74 ? 11.312 -3.124 -21.085 1.00 83.44 74 ASN A O 1
ATOM 618 N N . SER A 1 75 ? 11.533 -2.067 -19.120 1.00 87.38 75 SER A N 1
ATOM 619 C CA . SER A 1 75 ? 10.184 -1.506 -19.053 1.00 87.38 75 SER A CA 1
ATOM 620 C C . SER A 1 75 ? 10.090 -0.095 -19.631 1.00 87.38 75 SER A C 1
ATOM 622 O O . SER A 1 75 ? 8.976 0.369 -19.869 1.00 87.38 75 SER A O 1
ATOM 624 N N . TYR A 1 76 ? 11.224 0.574 -19.862 1.00 87.81 76 TYR A N 1
ATOM 625 C CA . TYR A 1 76 ? 11.284 1.880 -20.519 1.00 87.81 76 TYR A CA 1
ATOM 626 C C . TYR A 1 76 ? 11.121 1.735 -22.031 1.00 87.81 76 TYR A C 1
ATOM 628 O O . TYR A 1 76 ? 11.838 0.970 -22.679 1.00 87.81 76 TYR A O 1
ATOM 636 N N . LYS A 1 77 ? 10.207 2.514 -22.606 1.00 87.94 77 LYS A N 1
ATOM 637 C CA . LYS A 1 77 ? 9.998 2.629 -24.050 1.00 87.94 77 LYS A CA 1
ATOM 638 C C . LYS A 1 77 ? 10.125 4.094 -24.464 1.00 87.94 77 LYS A C 1
ATOM 640 O O . LYS A 1 77 ? 9.500 4.936 -23.828 1.00 87.94 77 LYS A O 1
ATOM 645 N N . PRO A 1 78 ? 10.923 4.419 -25.491 1.00 85.38 78 PRO A N 1
ATOM 646 C CA . PRO A 1 78 ? 11.011 5.785 -25.990 1.00 85.38 78 PRO A CA 1
ATOM 647 C C . PRO A 1 78 ? 9.724 6.163 -26.736 1.00 85.38 78 PRO A C 1
ATOM 649 O O . PRO A 1 78 ? 9.274 5.418 -27.607 1.00 85.38 78 PRO A O 1
ATOM 652 N N . GLU A 1 79 ? 9.163 7.330 -26.429 1.00 85.31 79 GLU A N 1
ATOM 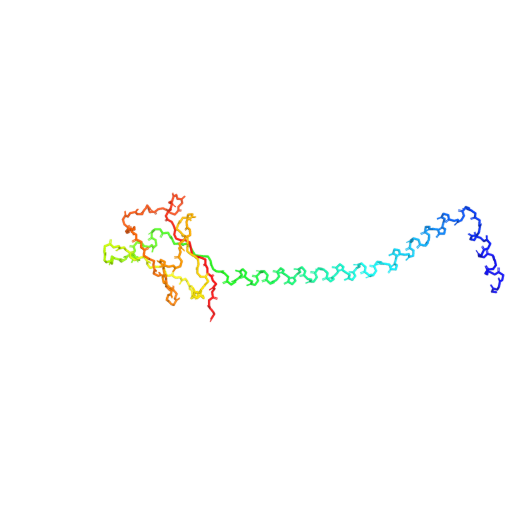653 C CA . GLU A 1 79 ? 7.962 7.866 -27.071 1.00 85.31 79 GLU A CA 1
ATOM 654 C C . GLU A 1 79 ? 8.048 9.396 -27.186 1.00 85.31 79 GLU A C 1
ATOM 656 O O . GLU A 1 79 ? 8.153 10.104 -26.192 1.00 85.31 79 GLU A O 1
ATOM 661 N N . ASN A 1 80 ? 8.044 9.921 -28.419 1.00 78.81 80 ASN A N 1
ATOM 662 C CA . ASN A 1 80 ? 7.997 11.362 -28.726 1.00 78.81 80 ASN A CA 1
ATOM 663 C C . ASN A 1 80 ? 9.006 12.259 -27.969 1.00 78.81 80 ASN A C 1
ATOM 665 O O . ASN A 1 80 ? 8.708 13.409 -27.656 1.00 78.81 80 ASN A O 1
ATOM 669 N N . GLY A 1 81 ? 10.219 11.761 -27.704 1.00 76.44 81 GLY A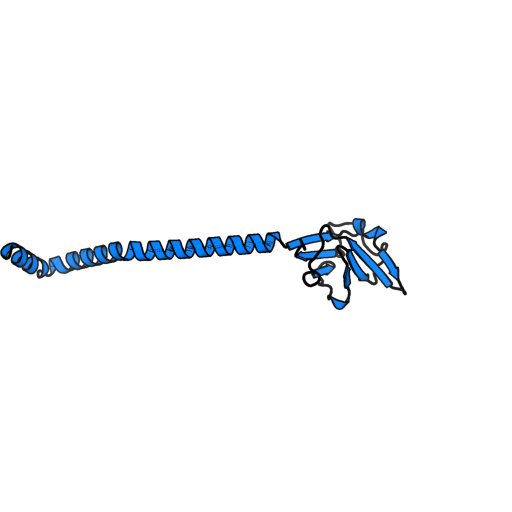 N 1
ATOM 670 C CA . GLY A 1 81 ? 11.265 12.510 -26.989 1.00 76.44 81 GLY A CA 1
ATOM 671 C C . GLY A 1 81 ? 11.214 12.378 -25.462 1.00 76.44 81 GLY A C 1
ATOM 672 O O . GLY A 1 81 ? 12.073 12.938 -24.786 1.00 76.44 81 GLY A O 1
ATOM 673 N N . GLN A 1 82 ? 10.259 11.611 -24.937 1.00 82.88 82 GLN A N 1
ATOM 674 C CA . GLN A 1 82 ? 10.170 11.179 -23.543 1.00 82.88 82 GLN A CA 1
ATOM 675 C C . GLN A 1 82 ? 10.264 9.650 -23.458 1.00 82.88 82 GLN A C 1
ATOM 677 O O . GLN A 1 82 ? 10.401 8.956 -24.472 1.00 82.88 82 GLN A O 1
ATOM 682 N N . TYR A 1 83 ? 10.211 9.117 -22.242 1.00 85.50 83 TYR A N 1
ATOM 683 C CA . TYR A 1 83 ? 10.120 7.687 -21.987 1.00 85.50 83 TYR A CA 1
ATOM 684 C C . TYR A 1 83 ? 8.797 7.358 -21.305 1.00 85.50 83 TYR A C 1
ATOM 686 O O . TYR A 1 83 ? 8.344 8.067 -20.412 1.00 85.50 83 TYR A O 1
ATOM 694 N N . ILE A 1 84 ? 8.201 6.234 -21.684 1.00 90.25 84 ILE A N 1
ATOM 695 C CA . ILE A 1 84 ? 7.143 5.601 -20.905 1.00 90.25 84 ILE A CA 1
ATOM 696 C C . ILE A 1 84 ? 7.757 4.435 -20.148 1.00 90.25 84 ILE A C 1
ATOM 698 O O . ILE A 1 84 ? 8.328 3.529 -20.759 1.00 90.25 84 ILE A O 1
ATOM 702 N N . VAL A 1 85 ? 7.623 4.439 -18.824 1.00 90.69 85 VAL A N 1
ATOM 703 C CA . VAL A 1 85 ? 7.959 3.287 -17.987 1.00 90.69 85 VAL A CA 1
ATOM 704 C C . VAL A 1 85 ? 6.694 2.510 -17.657 1.00 90.69 85 VAL A C 1
ATOM 706 O O . VAL A 1 85 ? 5.696 3.061 -17.193 1.00 90.69 85 VAL A O 1
ATOM 709 N N . GLN A 1 86 ? 6.730 1.206 -17.923 1.00 92.62 86 GLN A N 1
ATOM 710 C CA . GLN A 1 86 ? 5.613 0.313 -17.648 1.00 92.62 86 GLN A CA 1
ATOM 711 C C . GLN A 1 86 ? 5.851 -0.477 -16.352 1.00 92.62 86 GLN A C 1
ATOM 713 O O . GLN A 1 86 ? 6.719 -1.349 -16.293 1.00 92.62 86 GLN A O 1
ATOM 718 N N . LEU A 1 87 ? 5.048 -0.223 -15.320 1.00 92.69 87 LEU A N 1
ATOM 719 C CA . LEU A 1 87 ? 5.064 -0.988 -14.072 1.00 92.69 87 LEU A CA 1
ATOM 720 C C . LEU A 1 87 ? 4.022 -2.108 -14.165 1.00 92.69 87 LEU A C 1
ATOM 722 O O . LEU A 1 87 ? 2.831 -1.853 -14.345 1.00 92.69 87 LEU A O 1
ATOM 726 N N . ASN A 1 88 ? 4.461 -3.361 -14.057 1.00 92.94 88 ASN A N 1
ATOM 727 C CA . ASN A 1 88 ? 3.562 -4.516 -14.054 1.00 92.94 88 ASN A CA 1
ATOM 728 C C . ASN A 1 88 ? 3.282 -4.927 -12.605 1.00 92.94 88 ASN A C 1
ATOM 730 O O . ASN A 1 88 ? 4.164 -5.453 -11.931 1.00 92.94 88 ASN A O 1
ATOM 734 N N . LEU A 1 89 ? 2.056 -4.701 -12.142 1.00 93.25 89 LEU A N 1
ATOM 735 C CA . LEU A 1 89 ? 1.610 -5.071 -10.802 1.00 93.25 89 LEU A CA 1
ATOM 736 C C . LEU A 1 89 ? 1.325 -6.573 -10.710 1.00 93.25 89 LEU A C 1
ATOM 738 O O . LEU A 1 89 ? 0.849 -7.196 -11.670 1.00 93.25 89 LEU A O 1
ATOM 742 N N . LYS A 1 90 ? 1.544 -7.148 -9.523 1.00 92.44 90 LYS A N 1
ATOM 743 C CA . LYS A 1 90 ? 1.212 -8.554 -9.231 1.00 92.44 90 LYS A CA 1
ATOM 744 C C . LYS A 1 90 ? -0.286 -8.822 -9.271 1.00 92.44 90 LYS A C 1
ATOM 746 O O . LYS A 1 90 ? -0.694 -9.918 -9.642 1.00 92.44 90 LYS A O 1
ATOM 751 N N . ASN A 1 91 ? -1.099 -7.846 -8.871 1.00 92.12 91 ASN A N 1
ATOM 752 C CA . ASN A 1 91 ? -2.554 -7.953 -8.872 1.00 92.12 91 ASN A CA 1
ATOM 753 C C . ASN A 1 91 ? -3.163 -6.813 -9.678 1.00 92.12 91 ASN A C 1
ATOM 755 O O . ASN A 1 91 ? -2.583 -5.735 -9.799 1.00 92.12 91 ASN A O 1
ATOM 759 N N . LYS A 1 92 ? -4.371 -7.041 -10.189 1.00 93.19 92 LYS A N 1
ATOM 760 C CA . LYS A 1 92 ? -5.157 -5.982 -10.811 1.00 93.19 92 LYS A CA 1
ATOM 761 C C . LYS A 1 92 ? -5.562 -4.964 -9.729 1.00 93.19 92 LYS A C 1
ATOM 763 O O . LYS A 1 92 ? -6.146 -5.369 -8.725 1.00 93.19 92 LYS A O 1
ATOM 768 N N . PRO A 1 93 ? -5.245 -3.670 -9.876 1.00 93.06 93 PRO A N 1
ATOM 769 C CA . PRO A 1 93 ? -5.716 -2.635 -8.974 1.00 93.06 93 PRO A CA 1
ATOM 770 C C . PRO A 1 93 ? -7.158 -2.230 -9.289 1.00 93.06 93 PRO A C 1
ATOM 772 O O . PRO A 1 93 ? -7.596 -2.231 -10.442 1.00 93.06 93 PRO A O 1
ATOM 775 N N . VAL A 1 94 ? -7.871 -1.757 -8.270 1.00 91.06 94 VAL A N 1
ATOM 776 C CA . VAL A 1 94 ? -9.029 -0.885 -8.484 1.00 91.06 94 VAL A CA 1
ATOM 777 C C . VAL A 1 94 ? -8.506 0.434 -9.057 1.00 91.06 94 VAL A C 1
ATOM 779 O O . VAL A 1 94 ? -7.701 1.101 -8.408 1.00 91.06 94 VAL A O 1
ATOM 782 N N . HIS A 1 95 ? -8.957 0.813 -10.254 1.00 84.38 95 HIS A N 1
ATOM 783 C CA . HIS A 1 95 ? -8.382 1.907 -11.058 1.00 84.38 95 HIS A CA 1
ATOM 784 C C . HIS A 1 95 ? -8.138 3.208 -10.264 1.00 84.38 95 HIS A C 1
ATOM 786 O O . HIS A 1 95 ? -7.039 3.748 -10.282 1.00 84.38 95 HIS A O 1
ATOM 792 N N . ASN A 1 96 ? -9.115 3.651 -9.465 1.00 86.31 96 ASN A N 1
ATOM 793 C CA . ASN A 1 96 ? -9.039 4.903 -8.692 1.00 86.31 96 ASN A CA 1
ATOM 794 C C . ASN A 1 96 ? -8.321 4.781 -7.333 1.00 86.31 96 ASN A C 1
ATOM 796 O O . ASN A 1 96 ? -8.398 5.695 -6.517 1.00 86.31 96 ASN A O 1
ATOM 800 N N . SER A 1 97 ? -7.690 3.642 -7.040 1.00 90.62 97 SER A N 1
ATOM 801 C CA . SER A 1 97 ? -7.017 3.391 -5.755 1.00 90.62 97 SER A CA 1
ATOM 802 C C . SER A 1 97 ? -5.493 3.466 -5.825 1.00 90.62 97 SER A C 1
ATOM 804 O O . SER A 1 97 ? -4.834 3.297 -4.802 1.00 90.62 97 SER A O 1
ATOM 806 N N . VAL A 1 98 ? -4.947 3.658 -7.027 1.00 93.38 98 VAL A N 1
ATOM 807 C CA . VAL A 1 98 ? -3.511 3.614 -7.289 1.00 93.38 98 VAL A CA 1
ATOM 808 C C . VAL A 1 98 ? -2.861 4.931 -6.879 1.00 93.38 98 VAL A C 1
ATOM 810 O O . VAL A 1 98 ? -3.232 5.995 -7.370 1.00 93.38 98 VAL A O 1
ATOM 813 N N . SER A 1 99 ? -1.842 4.829 -6.035 1.00 93.75 99 SER A N 1
ATOM 814 C CA . SER A 1 99 ? -0.935 5.918 -5.683 1.00 93.75 99 SER A CA 1
ATOM 815 C C . SER A 1 99 ? 0.488 5.498 -6.016 1.00 93.75 99 SER A C 1
ATOM 817 O O . SER A 1 99 ? 0.935 4.445 -5.561 1.00 93.75 99 SER A O 1
ATOM 819 N N . ILE A 1 100 ? 1.202 6.317 -6.785 1.00 92.75 100 ILE A N 1
ATOM 820 C CA . ILE A 1 100 ? 2.583 6.050 -7.195 1.00 92.75 100 ILE A CA 1
ATOM 821 C C . ILE A 1 100 ? 3.496 7.086 -6.556 1.00 92.75 100 ILE A C 1
ATOM 823 O O . ILE A 1 100 ? 3.190 8.279 -6.549 1.00 92.75 100 ILE A O 1
ATOM 827 N N . TRP A 1 101 ? 4.624 6.617 -6.047 1.00 90.81 101 TRP A N 1
ATOM 828 C CA . TRP A 1 101 ? 5.677 7.429 -5.467 1.00 90.81 101 TRP A CA 1
ATOM 829 C C . TRP A 1 101 ? 6.969 7.195 -6.231 1.00 90.81 101 TRP A C 1
ATOM 831 O O . TRP A 1 101 ? 7.338 6.046 -6.448 1.00 90.81 101 TRP A O 1
ATOM 841 N N . GLU A 1 102 ? 7.652 8.268 -6.602 1.00 85.75 102 GLU A N 1
ATOM 842 C CA . GLU A 1 102 ? 9.017 8.259 -7.123 1.00 85.75 102 GLU A CA 1
ATOM 843 C C . GLU A 1 102 ? 9.941 8.778 -6.017 1.00 85.75 102 GLU A C 1
ATOM 845 O O . GLU A 1 102 ? 9.971 9.972 -5.702 1.00 85.75 102 GLU A O 1
ATOM 850 N N . GLY A 1 103 ? 10.619 7.860 -5.327 1.00 81.06 103 GLY A N 1
ATOM 851 C CA . GLY A 1 103 ? 11.344 8.186 -4.100 1.00 81.06 103 GLY A CA 1
ATOM 852 C C . GLY A 1 103 ? 10.402 8.762 -3.034 1.00 81.06 103 GLY A C 1
ATOM 853 O O . GLY A 1 103 ? 9.554 8.050 -2.500 1.00 81.06 103 GLY A O 1
ATOM 854 N N . ALA A 1 104 ? 10.557 10.050 -2.716 1.00 80.25 104 ALA A N 1
ATOM 855 C CA . ALA A 1 104 ? 9.723 10.767 -1.744 1.00 80.25 104 ALA A CA 1
ATOM 856 C C . ALA A 1 104 ? 8.571 11.574 -2.379 1.00 80.25 104 ALA A C 1
ATOM 858 O O . ALA A 1 104 ? 7.777 12.177 -1.654 1.00 80.25 104 ALA A O 1
ATOM 859 N N . PHE A 1 105 ? 8.474 11.616 -3.711 1.00 83.56 105 PHE A N 1
ATOM 860 C CA . PHE A 1 105 ? 7.502 12.442 -4.425 1.00 83.56 105 PHE A CA 1
ATOM 861 C C . PHE A 1 105 ? 6.295 11.622 -4.876 1.00 83.56 105 PHE A C 1
ATOM 863 O O . PHE A 1 105 ? 6.449 10.567 -5.482 1.00 83.56 105 PHE A O 1
ATOM 870 N N . VAL A 1 106 ? 5.085 12.125 -4.615 1.00 88.75 106 VAL A N 1
ATOM 871 C CA . VAL A 1 106 ? 3.848 11.540 -5.154 1.00 88.75 106 VAL A CA 1
ATOM 872 C C . VAL A 1 106 ? 3.686 11.958 -6.605 1.00 88.75 106 VAL A C 1
ATOM 874 O O . VAL A 1 106 ? 3.714 13.149 -6.918 1.00 88.75 106 VAL A O 1
ATOM 877 N N . ILE A 1 107 ? 3.431 10.990 -7.474 1.00 88.62 107 ILE A N 1
ATOM 878 C CA . ILE A 1 107 ? 3.087 11.245 -8.866 1.00 88.62 107 ILE A CA 1
ATOM 879 C C . ILE A 1 107 ? 1.586 11.517 -8.964 1.00 88.62 107 ILE A C 1
ATOM 881 O O . ILE A 1 107 ? 0.763 10.731 -8.489 1.00 88.62 107 ILE A O 1
ATOM 885 N N . SER A 1 108 ? 1.215 12.629 -9.602 1.00 88.00 108 SER A N 1
ATOM 886 C CA . SER A 1 108 ? -0.194 12.942 -9.859 1.00 88.00 108 SER A CA 1
ATOM 887 C C . SER A 1 108 ? -0.833 11.902 -10.799 1.00 88.00 108 SER A C 1
ATOM 889 O O . SER A 1 108 ? -0.205 11.538 -11.796 1.00 88.00 108 SER A O 1
ATOM 891 N N . PRO A 1 109 ? -2.101 11.501 -10.567 1.00 86.44 109 PRO A N 1
ATOM 892 C CA . PRO A 1 109 ? -2.872 10.629 -11.463 1.00 86.44 109 PRO A CA 1
ATOM 893 C C . PRO A 1 109 ? -2.951 11.090 -12.920 1.00 86.44 109 PRO A C 1
ATOM 895 O O . PRO A 1 109 ? -3.235 10.290 -13.798 1.00 86.44 109 PRO A O 1
ATOM 898 N N . SER A 1 110 ? -2.695 12.370 -13.196 1.00 87.38 110 SER A N 1
ATOM 899 C CA . SER A 1 110 ? -2.632 12.905 -14.559 1.00 87.38 110 SER A CA 1
ATOM 900 C C . SER A 1 110 ? -1.424 12.426 -15.370 1.00 87.38 110 SER A C 1
ATOM 902 O O . SER A 1 110 ? -1.449 12.559 -16.586 1.00 87.38 110 SER A O 1
ATOM 904 N N . TYR A 1 111 ? -0.369 11.927 -14.719 1.00 87.88 111 TYR A N 1
ATOM 905 C CA . TYR A 1 111 ? 0.880 11.518 -15.378 1.00 87.88 111 TYR A CA 1
ATOM 906 C C . TYR A 1 111 ? 0.993 10.007 -15.589 1.00 87.88 111 TYR A C 1
ATOM 908 O O . TYR A 1 111 ? 2.013 9.527 -16.081 1.00 87.88 111 TYR A O 1
ATOM 916 N N . PHE A 1 112 ? -0.030 9.242 -15.202 1.00 91.75 112 PHE A N 1
ATOM 917 C CA . PHE A 1 112 ? -0.043 7.804 -15.414 1.00 91.75 112 PHE A CA 1
ATOM 918 C C . PHE A 1 112 ? -1.418 7.296 -15.820 1.00 91.75 112 PHE A C 1
ATOM 920 O O . PHE A 1 112 ? -2.454 7.869 -15.498 1.00 91.75 112 PHE A O 1
ATOM 927 N N . THR A 1 113 ? -1.418 6.161 -16.504 1.00 93.81 113 THR A N 1
ATOM 928 C CA . THR A 1 113 ? -2.631 5.427 -16.859 1.00 93.81 113 THR A CA 1
ATOM 929 C C . THR A 1 113 ? -2.576 4.030 -16.264 1.00 93.81 113 THR A C 1
ATOM 931 O O . THR A 1 113 ? -1.504 3.440 -16.126 1.00 93.81 113 THR A O 1
ATOM 934 N N . VAL A 1 114 ? -3.738 3.507 -15.872 1.00 93.56 114 VAL A N 1
ATOM 935 C CA . VAL A 1 114 ? -3.874 2.176 -15.268 1.00 93.56 114 VAL A CA 1
ATOM 936 C C . VAL A 1 114 ? -4.756 1.319 -16.169 1.00 93.56 114 VAL A C 1
ATOM 938 O O . VAL A 1 114 ? -5.959 1.565 -16.281 1.00 93.56 114 VAL A O 1
ATOM 941 N N . GLU A 1 115 ? -4.179 0.290 -16.782 1.00 93.69 115 GLU A N 1
ATOM 942 C CA . GLU A 1 115 ? -4.885 -0.639 -17.665 1.00 93.69 115 GLU A CA 1
ATOM 943 C C . GLU A 1 115 ? -4.636 -2.087 -17.231 1.00 93.69 115 GLU A C 1
ATOM 945 O O . GLU A 1 115 ? -3.516 -2.600 -17.272 1.00 93.69 115 GLU A O 1
ATOM 950 N N . GLY A 1 116 ? -5.693 -2.778 -16.797 1.00 91.25 116 GLY A N 1
ATOM 951 C CA . GLY A 1 116 ? -5.547 -4.114 -16.220 1.00 91.25 116 GLY A CA 1
ATOM 952 C C . GLY A 1 116 ? -4.623 -4.067 -15.003 1.00 91.25 116 GLY A C 1
ATOM 953 O O . GLY A 1 116 ? -4.877 -3.298 -14.087 1.00 91.25 116 GLY A O 1
ATOM 954 N N . ASN A 1 117 ? -3.561 -4.874 -14.995 1.00 93.38 117 ASN A N 1
ATOM 955 C CA . ASN A 1 117 ? -2.518 -4.876 -13.962 1.00 93.38 117 ASN A CA 1
ATOM 956 C C . ASN A 1 117 ? -1.270 -4.061 -14.353 1.00 93.38 117 ASN A C 1
ATOM 958 O O . ASN A 1 117 ? -0.200 -4.264 -13.782 1.00 93.38 117 ASN A O 1
ATOM 962 N N . LYS A 1 118 ? -1.375 -3.188 -15.355 1.00 93.38 118 LYS A N 1
ATOM 963 C CA . LYS A 1 118 ? -0.256 -2.409 -15.884 1.00 93.38 118 LYS A CA 1
ATOM 964 C C . LYS A 1 118 ? -0.470 -0.937 -15.598 1.00 93.38 118 LYS A C 1
ATOM 966 O O . LYS A 1 118 ? -1.576 -0.421 -15.750 1.00 93.38 118 LYS A O 1
ATOM 971 N N . ILE A 1 119 ? 0.608 -0.274 -15.218 1.00 94.19 119 ILE A N 1
ATOM 972 C CA . ILE A 1 119 ? 0.665 1.172 -15.089 1.00 94.19 119 ILE A CA 1
ATOM 973 C C . ILE A 1 119 ? 1.656 1.682 -16.123 1.00 94.19 119 ILE A C 1
ATOM 975 O O . ILE A 1 119 ? 2.795 1.221 -16.149 1.00 94.19 119 ILE A O 1
ATOM 979 N N . SER A 1 120 ? 1.232 2.636 -16.939 1.00 93.94 120 SER A N 1
ATOM 980 C CA . SER A 1 120 ? 2.112 3.359 -17.855 1.00 93.94 120 SER A CA 1
ATOM 981 C C . SER A 1 120 ? 2.331 4.758 -17.301 1.00 93.94 120 SER A C 1
ATOM 983 O O . SER A 1 120 ? 1.361 5.485 -17.091 1.00 93.94 120 SER A O 1
ATOM 985 N N . LEU A 1 121 ? 3.587 5.110 -17.043 1.00 91.69 121 LEU A N 1
ATOM 986 C CA . LEU A 1 121 ? 3.996 6.396 -16.490 1.00 91.69 121 LEU A CA 1
ATOM 987 C C . LEU A 1 121 ? 4.877 7.127 -17.504 1.00 91.69 121 LEU A C 1
ATOM 989 O O . LEU A 1 121 ? 5.864 6.564 -17.978 1.00 91.69 121 LEU A O 1
ATOM 993 N N . GLU A 1 122 ? 4.545 8.381 -17.791 1.00 88.12 122 GLU A N 1
ATOM 994 C CA . GLU A 1 122 ? 5.396 9.262 -18.592 1.00 88.12 122 GLU A CA 1
ATOM 995 C C . GLU A 1 122 ? 6.529 9.828 -17.731 1.00 88.12 122 GLU A C 1
ATOM 997 O O . GLU A 1 122 ? 6.311 10.334 -16.630 1.00 88.12 122 GLU A O 1
ATOM 1002 N N . THR A 1 123 ? 7.759 9.735 -18.228 1.00 82.31 123 THR A N 1
ATOM 1003 C CA . THR A 1 123 ? 8.957 10.167 -17.514 1.00 82.31 123 THR A CA 1
ATOM 1004 C C . THR A 1 123 ? 10.022 10.690 -18.474 1.00 82.31 123 THR A C 1
ATOM 1006 O O . THR A 1 123 ? 10.119 10.285 -19.632 1.00 82.31 123 THR A O 1
ATOM 1009 N N . ASN A 1 124 ? 10.848 11.615 -17.990 1.00 77.69 124 ASN A N 1
ATOM 1010 C CA . ASN A 1 124 ? 11.995 12.122 -18.745 1.00 77.69 124 ASN A CA 1
ATOM 1011 C C . ASN A 1 124 ? 13.267 11.296 -18.494 1.00 77.69 124 ASN A C 1
ATOM 1013 O O . ASN A 1 124 ? 14.288 11.557 -19.123 1.00 77.69 124 ASN A O 1
ATOM 1017 N N . PHE A 1 125 ? 13.211 10.320 -17.583 1.00 77.44 125 PHE A N 1
ATOM 1018 C CA . PHE A 1 125 ? 14.341 9.468 -17.226 1.00 77.44 125 PHE A CA 1
ATOM 1019 C C . PHE A 1 125 ? 14.333 8.194 -18.069 1.00 77.44 125 PHE A C 1
ATOM 1021 O O . PHE A 1 125 ? 13.329 7.482 -18.141 1.00 77.44 125 PHE A O 1
ATOM 1028 N N . GLY A 1 126 ? 15.458 7.908 -18.716 1.00 76.00 126 GLY A N 1
ATOM 1029 C CA . GLY A 1 126 ? 15.678 6.684 -19.466 1.00 76.00 126 GLY A CA 1
ATOM 1030 C C . GLY A 1 126 ? 16.306 5.571 -18.619 1.00 76.00 126 GLY A C 1
ATOM 1031 O O . GLY A 1 126 ? 16.757 5.791 -17.495 1.00 76.00 126 GLY A O 1
ATOM 1032 N N . PRO A 1 127 ? 16.436 4.358 -19.183 1.00 77.19 127 PRO A N 1
ATOM 1033 C CA . PRO A 1 127 ? 17.001 3.199 -18.484 1.00 77.19 127 PRO A CA 1
ATOM 1034 C C . PRO A 1 127 ? 18.488 3.356 -18.118 1.00 77.19 127 PRO A C 1
ATOM 1036 O O . PRO A 1 127 ? 19.011 2.563 -17.338 1.00 77.19 127 PRO A O 1
ATOM 1039 N N . ASN A 1 128 ? 19.175 4.342 -18.702 1.00 75.25 128 ASN A N 1
ATOM 1040 C CA . ASN A 1 128 ? 20.586 4.635 -18.448 1.00 75.25 128 ASN A CA 1
ATOM 1041 C C . ASN A 1 128 ? 20.789 5.773 -17.437 1.00 75.25 128 ASN A C 1
ATOM 1043 O O . ASN A 1 128 ? 21.917 5.975 -16.997 1.00 75.25 128 ASN A O 1
ATOM 1047 N N . ASP A 1 129 ? 19.726 6.498 -17.078 1.00 71.56 129 ASP A N 1
ATOM 1048 C CA . ASP A 1 129 ? 19.792 7.675 -16.202 1.00 71.56 129 ASP A CA 1
ATOM 1049 C C . ASP A 1 129 ? 19.619 7.313 -14.716 1.00 71.56 129 ASP A C 1
ATOM 1051 O O . ASP A 1 129 ? 19.609 8.194 -13.859 1.00 71.56 129 ASP A O 1
ATOM 1055 N N . ILE A 1 130 ? 19.462 6.021 -14.402 1.00 68.25 130 ILE A N 1
ATOM 1056 C CA . ILE A 1 130 ? 19.079 5.545 -13.073 1.00 68.25 130 ILE A CA 1
ATOM 1057 C C . ILE A 1 130 ? 20.156 4.618 -12.497 1.00 68.25 130 ILE A C 1
ATOM 1059 O O . ILE A 1 130 ? 20.523 3.611 -13.109 1.00 68.25 130 ILE A O 1
ATOM 1063 N N . ASP A 1 131 ? 20.649 4.951 -11.300 1.00 63.53 131 ASP A N 1
ATOM 1064 C CA . ASP A 1 131 ? 21.647 4.160 -10.570 1.00 63.53 131 ASP A CA 1
ATOM 1065 C C . ASP A 1 131 ? 21.100 2.776 -10.173 1.00 63.53 131 ASP A C 1
ATOM 1067 O O . ASP A 1 131 ? 19.971 2.629 -9.711 1.00 63.53 131 ASP A O 1
ATOM 1071 N N . GLN A 1 132 ? 21.918 1.731 -10.330 1.00 55.88 132 GLN A N 1
ATOM 1072 C CA . GLN A 1 132 ? 21.484 0.321 -10.315 1.00 55.88 132 GLN A CA 1
ATOM 1073 C C . GLN A 1 132 ? 21.184 -0.283 -8.922 1.00 55.88 132 GLN A C 1
ATOM 1075 O O . GLN A 1 132 ? 21.046 -1.501 -8.811 1.00 55.88 132 GLN A O 1
ATOM 1080 N N . GLY A 1 133 ? 21.092 0.512 -7.852 1.00 55.06 133 GLY A N 1
ATOM 1081 C CA . GLY A 1 133 ? 20.959 0.007 -6.475 1.00 55.06 133 GLY A CA 1
ATOM 1082 C C . GLY A 1 133 ? 19.642 0.380 -5.787 1.00 55.06 133 GLY A C 1
ATOM 1083 O O . GLY A 1 133 ? 19.287 1.556 -5.749 1.00 55.06 133 GLY A O 1
ATOM 1084 N N . CYS A 1 134 ? 18.955 -0.594 -5.171 1.00 58.09 134 CYS A N 1
ATOM 1085 C CA . CYS A 1 134 ? 17.770 -0.343 -4.327 1.00 58.09 134 CYS A CA 1
ATOM 1086 C C . CYS A 1 134 ? 18.122 0.328 -2.983 1.00 58.09 134 CYS A C 1
ATOM 1088 O O . CYS A 1 134 ? 17.30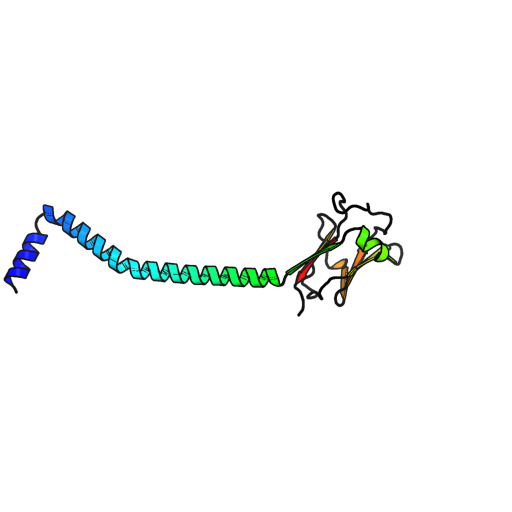6 1.057 -2.433 1.00 58.09 134 CYS A O 1
ATOM 1090 N N . ASP A 1 135 ? 19.328 0.097 -2.449 1.00 52.94 135 ASP A N 1
ATOM 1091 C CA . ASP A 1 135 ? 19.669 0.473 -1.065 1.00 52.94 135 ASP A CA 1
ATOM 1092 C C . ASP A 1 135 ? 20.084 1.948 -0.894 1.00 52.94 135 ASP A C 1
ATOM 1094 O O . ASP A 1 135 ? 20.182 2.439 0.232 1.00 52.94 135 ASP A O 1
ATOM 1098 N N . HIS A 1 136 ? 20.313 2.676 -1.995 1.00 47.22 136 HIS A N 1
ATOM 1099 C CA . HIS A 1 136 ? 20.846 4.046 -1.960 1.00 47.22 136 HIS A CA 1
ATOM 1100 C C . HIS A 1 136 ? 20.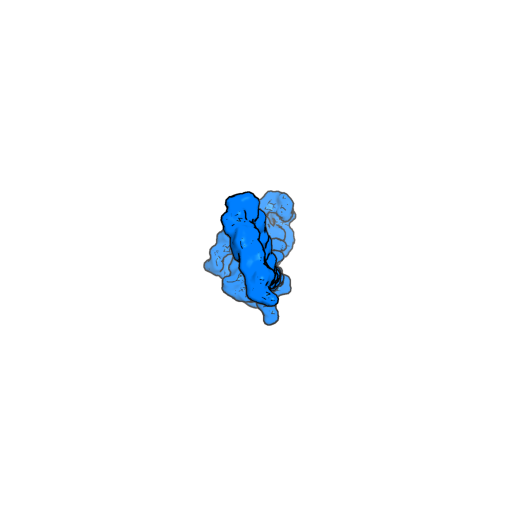256 5.014 -2.997 1.00 47.22 136 HIS A C 1
ATOM 1102 O O . HIS A 1 136 ? 20.628 6.188 -2.987 1.00 47.22 136 HIS A O 1
ATOM 1108 N N . SER A 1 137 ? 19.363 4.577 -3.892 1.00 52.00 137 SER A N 1
ATOM 1109 C CA . SER A 1 137 ? 18.878 5.451 -4.963 1.00 52.00 137 SER A CA 1
ATOM 1110 C C . SER A 1 137 ? 17.651 6.259 -4.538 1.00 52.00 137 SER A C 1
ATOM 1112 O O . SER A 1 137 ? 16.656 5.752 -4.026 1.00 52.00 137 SER A O 1
ATOM 1114 N N . SER A 1 138 ? 17.697 7.554 -4.833 1.00 58.28 138 SER A N 1
ATOM 1115 C CA . SER A 1 138 ? 16.570 8.493 -4.824 1.00 58.28 138 SER A CA 1
ATOM 1116 C C . SER A 1 138 ? 15.486 8.157 -5.864 1.00 58.28 138 SER A C 1
ATOM 1118 O O . SER A 1 138 ? 14.535 8.919 -6.021 1.00 58.28 138 SER A O 1
ATOM 1120 N N . PHE A 1 139 ? 15.621 7.026 -6.563 1.00 63.88 139 PHE A N 1
ATOM 1121 C CA . PHE A 1 139 ? 14.868 6.661 -7.752 1.00 63.88 139 PHE A CA 1
ATOM 1122 C C . PHE A 1 139 ? 14.312 5.236 -7.619 1.00 63.88 139 PHE A C 1
ATOM 1124 O O . PHE A 1 139 ? 14.857 4.260 -8.126 1.00 63.88 139 PHE A O 1
ATOM 1131 N N . GLN A 1 140 ? 13.203 5.123 -6.897 1.00 77.38 140 GLN A N 1
ATOM 1132 C CA . GLN A 1 140 ? 12.421 3.894 -6.764 1.00 77.38 140 GLN A CA 1
ATOM 1133 C C . GLN A 1 140 ? 10.954 4.221 -7.017 1.00 77.38 140 GLN A C 1
ATOM 1135 O O . GLN A 1 140 ? 10.471 5.240 -6.515 1.00 77.38 140 GLN A O 1
ATOM 1140 N N . TYR A 1 141 ? 10.236 3.359 -7.741 1.00 87.56 141 TYR A N 1
ATOM 1141 C CA . TYR A 1 141 ? 8.784 3.493 -7.836 1.00 87.56 141 TYR A CA 1
ATOM 1142 C C . TYR A 1 141 ? 8.125 2.631 -6.773 1.00 87.56 141 TYR A C 1
ATOM 1144 O O . TYR A 1 141 ? 8.296 1.415 -6.751 1.00 87.56 141 TYR A O 1
ATOM 1152 N N . THR A 1 142 ? 7.356 3.257 -5.892 1.00 91.19 142 THR A N 1
ATOM 1153 C CA . THR A 1 142 ? 6.515 2.551 -4.927 1.00 91.19 142 THR A CA 1
ATOM 1154 C C . THR A 1 142 ? 5.060 2.769 -5.293 1.00 91.19 142 THR A C 1
ATOM 1156 O O . THR A 1 142 ? 4.599 3.903 -5.384 1.00 91.19 142 THR A O 1
ATOM 1159 N N . VAL A 1 143 ? 4.333 1.679 -5.513 1.00 93.00 143 VAL A N 1
ATOM 1160 C CA . VAL A 1 143 ? 2.919 1.700 -5.869 1.00 93.00 143 VAL A CA 1
ATOM 1161 C C . VAL A 1 143 ? 2.110 1.124 -4.721 1.00 93.00 143 VAL A C 1
ATOM 1163 O O . VAL A 1 143 ? 2.297 -0.028 -4.327 1.00 93.00 143 VAL A O 1
ATOM 1166 N N . THR A 1 144 ? 1.168 1.913 -4.224 1.00 93.25 144 THR A N 1
ATOM 1167 C CA . THR A 1 144 ? 0.176 1.474 -3.244 1.00 93.25 144 THR A CA 1
ATOM 1168 C C . THR A 1 144 ? -1.184 1.430 -3.917 1.00 93.25 144 THR A C 1
ATOM 1170 O O . THR A 1 144 ? -1.567 2.389 -4.583 1.00 93.25 144 THR A O 1
ATOM 1173 N N . TYR A 1 145 ? -1.924 0.333 -3.767 1.00 93.19 145 TYR A N 1
ATOM 1174 C CA . TYR A 1 145 ? -3.228 0.185 -4.416 1.00 93.19 145 TYR A CA 1
ATOM 1175 C C . TYR A 1 145 ? -4.141 -0.809 -3.695 1.00 93.19 145 TYR A C 1
ATOM 1177 O O . TYR A 1 145 ? -3.682 -1.663 -2.937 1.00 93.19 145 TYR A O 1
ATOM 1185 N N . VAL A 1 146 ? -5.449 -0.719 -3.940 1.00 90.69 146 VAL A N 1
ATOM 1186 C CA . VAL A 1 146 ? -6.432 -1.715 -3.489 1.00 90.69 146 VAL A CA 1
ATOM 1187 C C . VAL A 1 146 ? -6.547 -2.808 -4.546 1.00 90.69 146 VAL A C 1
ATOM 1189 O O . VAL A 1 146 ? -6.773 -2.515 -5.720 1.00 90.69 146 VAL A O 1
ATOM 1192 N N . ARG A 1 147 ? -6.411 -4.071 -4.135 1.00 89.69 147 ARG A N 1
ATOM 1193 C CA . ARG A 1 147 ? -6.524 -5.235 -5.026 1.00 89.69 147 ARG A CA 1
ATOM 1194 C C . ARG A 1 147 ? -7.974 -5.451 -5.484 1.00 89.69 147 ARG A C 1
ATOM 1196 O O . ARG A 1 147 ? -8.887 -5.453 -4.654 1.00 89.69 147 ARG A O 1
ATOM 1203 N N . ASP A 1 148 ? -8.160 -5.630 -6.789 1.00 83.75 148 ASP A N 1
ATOM 1204 C CA . ASP A 1 148 ? -9.403 -6.072 -7.432 1.00 83.75 148 ASP A CA 1
ATOM 1205 C C . ASP A 1 148 ? -9.470 -7.611 -7.375 1.00 83.75 148 ASP A C 1
ATOM 1207 O O . ASP A 1 148 ? -8.444 -8.268 -7.572 1.00 83.75 148 ASP A O 1
ATOM 1211 N N . PHE A 1 149 ? -10.635 -8.170 -7.031 1.00 71.25 149 PHE A N 1
ATOM 1212 C CA . PHE A 1 149 ? -10.836 -9.614 -6.815 1.00 71.25 149 PHE A CA 1
ATOM 1213 C C . PHE A 1 149 ? -11.422 -10.301 -8.047 1.00 71.25 149 PHE A C 1
ATOM 1215 O O . PHE A 1 149 ? -12.307 -9.696 -8.691 1.00 71.25 149 PHE A O 1
#

Sequence (149 aa):
MILIMKKFWNWLGEEKNHNALTIILAFIAVVFAFPFFSKQINNIQVKIDSIEQSIKNLYQRYALETFCPSDLKNSYKPENGQYIVQLNLKNKPVHNSVSIWEGAFVISPSYFTVEGNKISLETNFGPNDIDQGCDHSSFQYTVTYVRDF

Foldseek 3Di:
DVVVVVVVVVQCPDPVCVVVVVVVVVVVVCVVCVVVVVVVVVVVVVVVVVVVVVVVVVVVQKDKDKAFLQNFLVQWDDDPQWTKGKDQAPAFFPQVFKWKDFQPDTDDPVQWGGDGRIIIGIGRDHSVNFDRDPVDGSGMIMIMGGGDD

Radius of gyration: 34.35 Å; chains: 1; bounding box: 64×23×97 Å

Secondary structure (DSSP, 8-state):
-HHHHHHHHHHHTSHHHHHHHHHHHHHHHHHHHHHHHHHHHHHHHHHHHHHHHHHHHHHHHEEEEEE-HHHHTTTEEEETTEEEEEEE-SSPBPGGG-EEEETTEEEPGGGEEEETTEEEEEES--TTSS-S-TTT-S--EEEEEEBP-